Protein AF-A0A7I7UBP9-F1 (afdb_monomer_lite)

Secondary structure (DSSP, 8-state):
------HHHHHHHHHHHHHHHHHHHHHHH-TTTHHHHHHHHHHHHHHHHHHHHHHHTT-HHHHHHHHHHHHHHHHHHHHHH-HHHHHHHHHHHHTHHHHHHHT--GGGHHHHHHHHHHHHHHHHHHHHHHHHHHHHH--

pLDDT: mean 82.81, std 10.29, range [43.97, 93.31]

Organism: Mycolicibacterium pulveris (NCBI:txid36813)

Sequence (139 aa):
MNQSLDLADLAVLVIYVLAVARVTLLVNTDRISDPLRLWVAHRAILAQKAADEHAEAGRETVAQQVERRAMRWDLLSYLLGCPWCVGLWLALGSGIVPVRLIGWSWWVVIPLGLACSYVVGLLSRLTEDENAEIVASEG

Radius of gyration: 20.37 Å; chains: 1; bounding box: 46×43×56 Å

Foldseek 3Di:
DDDDPDPVLVVLLVVVLVVLLVVLCCQQVPPVNVVVLVVLVVVLVVLVVVLVVCVVVVVVVVSVVSVVVSVVSVVVSCCRNPSLNSSLVSQLVCVVPSCVVVVHDNVVSNVSSVVSSVVSNVVVVVVVVVVVVVVVVVD

InterPro domains:
  IPR010773 Mycobacterium phage PG1, Gp7 [PF07098] (17-99)

Structure (mmCIF, N/CA/C/O backbone):
data_AF-A0A7I7UBP9-F1
#
_entry.id   AF-A0A7I7UBP9-F1
#
loop_
_atom_site.group_PDB
_atom_site.id
_atom_site.type_symbol
_atom_site.label_atom_id
_atom_site.label_alt_id
_atom_site.label_comp_id
_atom_site.label_asym_id
_atom_site.label_entity_id
_atom_site.label_seq_id
_atom_site.pdbx_PDB_ins_code
_atom_site.Cartn_x
_atom_site.Cartn_y
_atom_site.Cartn_z
_atom_site.occupancy
_atom_site.B_iso_or_equiv
_atom_site.auth_seq_id
_atom_site.auth_comp_id
_atom_site.auth_asym_id
_atom_site.auth_atom_id
_atom_site.pdbx_PDB_model_num
ATOM 1 N N . MET A 1 1 ? 27.444 -7.768 -12.224 1.00 43.97 1 MET A N 1
ATOM 2 C CA . MET A 1 1 ? 26.475 -7.382 -13.272 1.00 43.97 1 MET A CA 1
ATOM 3 C C . MET A 1 1 ? 26.297 -5.876 -13.192 1.00 43.97 1 MET 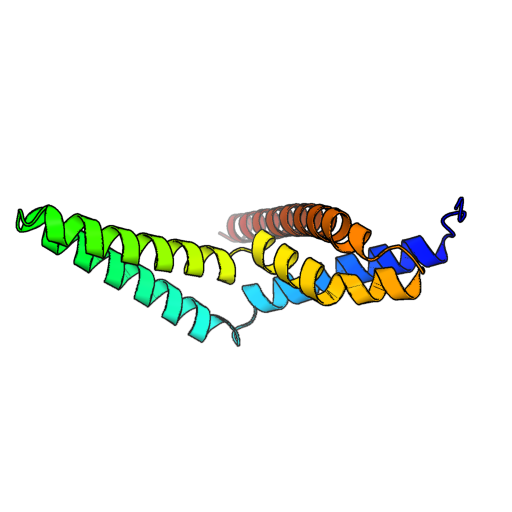A C 1
ATOM 5 O O . MET A 1 1 ? 25.501 -5.424 -12.385 1.00 43.97 1 MET A O 1
ATOM 9 N N . ASN A 1 2 ? 27.080 -5.112 -13.955 1.00 47.94 2 ASN A N 1
ATOM 10 C CA . ASN A 1 2 ? 26.851 -3.675 -14.114 1.00 47.94 2 ASN A CA 1
ATOM 11 C C . ASN A 1 2 ? 26.023 -3.499 -15.385 1.00 47.94 2 ASN A C 1
ATOM 13 O O . ASN A 1 2 ? 26.587 -3.423 -16.472 1.00 47.94 2 ASN A O 1
ATOM 17 N N . GLN A 1 3 ? 24.699 -3.527 -15.253 1.00 63.72 3 GLN A N 1
ATOM 18 C CA . GLN A 1 3 ? 23.834 -2.961 -16.283 1.00 63.72 3 GLN A CA 1
ATOM 19 C C . GLN A 1 3 ? 23.803 -1.453 -16.044 1.00 63.72 3 GLN A C 1
ATOM 21 O O . GLN A 1 3 ? 23.533 -1.010 -14.927 1.00 63.72 3 GLN A O 1
ATOM 26 N N . SER A 1 4 ? 24.161 -0.675 -17.062 1.00 70.00 4 SER A N 1
ATOM 27 C CA . SER A 1 4 ? 23.870 0.753 -17.082 1.00 70.00 4 SER A CA 1
ATOM 28 C C . SER A 1 4 ? 22.354 0.915 -17.008 1.00 70.00 4 SER A C 1
ATOM 30 O O . SER A 1 4 ? 21.635 0.300 -17.786 1.00 70.00 4 SER A O 1
ATOM 32 N N . LEU A 1 5 ? 21.882 1.678 -16.023 1.00 76.25 5 LEU A N 1
ATOM 33 C CA . LEU A 1 5 ? 20.487 2.095 -15.940 1.00 76.25 5 LEU A CA 1
ATOM 34 C C . LEU A 1 5 ? 20.222 3.042 -17.108 1.00 76.25 5 LEU A C 1
ATOM 36 O O . LEU A 1 5 ? 20.685 4.185 -17.091 1.00 76.25 5 LEU A O 1
ATOM 40 N N . ASP A 1 6 ? 19.505 2.556 -18.113 1.00 87.12 6 ASP A N 1
ATOM 41 C CA . ASP A 1 6 ? 19.132 3.373 -19.257 1.00 87.12 6 ASP A CA 1
ATOM 42 C C . ASP A 1 6 ? 17.893 4.216 -18.917 1.00 87.12 6 ASP A C 1
ATOM 44 O O . ASP A 1 6 ? 17.107 3.902 -18.017 1.00 87.12 6 ASP A O 1
ATOM 48 N N . LEU A 1 7 ? 17.677 5.305 -19.663 1.00 88.62 7 LEU A N 1
ATOM 49 C CA . LEU A 1 7 ? 16.512 6.182 -19.479 1.00 88.62 7 LEU A CA 1
ATOM 50 C C . LEU A 1 7 ? 15.181 5.409 -19.568 1.00 88.62 7 LEU A C 1
ATOM 52 O O . LEU A 1 7 ? 14.212 5.762 -18.896 1.00 88.62 7 LEU A O 1
ATOM 56 N N . ALA A 1 8 ? 15.146 4.344 -20.373 1.00 88.69 8 ALA A N 1
ATOM 57 C CA . ALA A 1 8 ? 13.987 3.473 -20.523 1.00 88.69 8 ALA A CA 1
ATOM 58 C C . ALA A 1 8 ? 13.624 2.746 -19.216 1.00 88.69 8 ALA A C 1
ATOM 60 O O . ALA A 1 8 ? 12.451 2.719 -18.846 1.00 88.69 8 ALA A O 1
ATOM 61 N N . ASP A 1 9 ? 14.611 2.228 -18.481 1.00 90.25 9 ASP A N 1
ATOM 62 C CA . ASP A 1 9 ? 14.382 1.521 -17.215 1.00 90.25 9 ASP A CA 1
ATOM 63 C C . ASP A 1 9 ? 13.813 2.469 -16.158 1.00 90.25 9 ASP A C 1
ATOM 65 O O . ASP A 1 9 ? 12.862 2.142 -15.442 1.00 90.25 9 ASP A O 1
ATOM 69 N N . LEU A 1 10 ? 14.354 3.689 -16.104 1.00 88.94 10 LEU A N 1
ATOM 70 C CA . LEU A 1 10 ? 13.860 4.730 -15.211 1.00 88.94 10 LEU A CA 1
ATOM 71 C C . LEU A 1 10 ? 12.426 5.139 -15.569 1.00 88.94 10 LEU A C 1
ATOM 73 O O . LEU A 1 10 ? 11.591 5.276 -14.675 1.00 88.94 10 LEU A O 1
ATOM 77 N N . ALA A 1 11 ? 12.108 5.268 -16.860 1.00 90.31 11 ALA A N 1
ATOM 78 C CA . ALA A 1 11 ? 10.748 5.548 -17.311 1.00 90.31 11 ALA A CA 1
ATOM 79 C C . ALA A 1 11 ? 9.765 4.437 -16.897 1.00 90.31 11 ALA A C 1
ATOM 81 O O . ALA A 1 11 ? 8.679 4.743 -16.404 1.00 90.31 11 ALA A O 1
ATOM 82 N N . VAL A 1 12 ? 10.153 3.161 -17.018 1.00 91.12 12 VAL A N 1
ATOM 83 C CA . VAL A 1 12 ? 9.337 2.018 -16.566 1.00 91.12 12 VAL A CA 1
ATOM 84 C C . VAL A 1 12 ? 9.063 2.099 -15.065 1.00 91.12 12 VAL A C 1
ATOM 86 O O . VAL A 1 12 ? 7.912 1.952 -14.653 1.00 91.12 12 VAL A O 1
ATOM 89 N N . LEU A 1 13 ? 10.083 2.368 -14.244 1.00 90.12 13 LEU A N 1
ATOM 90 C CA . LEU A 1 13 ? 9.922 2.482 -12.792 1.00 90.12 13 LEU A CA 1
ATOM 91 C C . LEU A 1 13 ? 9.029 3.664 -12.398 1.00 90.12 13 LEU A C 1
ATOM 93 O O . LEU A 1 13 ? 8.161 3.509 -11.541 1.00 90.12 13 LEU A O 1
ATOM 97 N N . VAL A 1 14 ? 9.190 4.825 -13.039 1.00 91.31 14 VAL A N 1
ATOM 98 C CA . VAL A 1 14 ? 8.357 6.007 -12.767 1.00 91.31 14 VAL A CA 1
ATOM 99 C C . VAL A 1 14 ? 6.900 5.750 -13.147 1.00 91.31 14 VAL A C 1
ATOM 101 O O . VAL A 1 14 ? 6.010 5.975 -12.328 1.00 91.31 14 VAL A O 1
ATOM 104 N N . ILE A 1 15 ? 6.643 5.232 -14.352 1.00 93.31 15 ILE A N 1
ATOM 105 C CA . ILE A 1 15 ? 5.285 4.889 -14.801 1.00 93.31 15 ILE A CA 1
ATOM 106 C C . ILE A 1 15 ? 4.663 3.858 -13.860 1.00 93.31 15 ILE A C 1
ATOM 108 O O . ILE A 1 15 ? 3.500 3.989 -13.484 1.00 93.31 15 ILE A O 1
ATOM 112 N N . TYR A 1 16 ? 5.441 2.861 -13.440 1.00 92.94 16 TYR A N 1
ATOM 113 C CA . TYR A 1 16 ? 4.997 1.855 -12.488 1.00 92.94 16 TYR A CA 1
ATOM 114 C C . TYR A 1 16 ? 4.588 2.469 -11.142 1.00 92.94 16 TYR A C 1
ATOM 116 O O . TYR A 1 16 ? 3.486 2.204 -10.666 1.00 92.94 16 TYR A O 1
ATOM 124 N N . VAL A 1 17 ? 5.423 3.327 -10.546 1.00 90.06 17 VAL A N 1
ATOM 125 C CA . VAL A 1 17 ? 5.104 3.994 -9.271 1.00 90.06 17 VAL A CA 1
ATOM 126 C C . VAL A 1 17 ? 3.858 4.872 -9.406 1.00 90.06 17 VAL A C 1
ATOM 128 O O . VAL A 1 17 ? 2.988 4.829 -8.538 1.00 90.06 17 VAL A O 1
ATOM 131 N N . LEU A 1 18 ? 3.718 5.615 -10.509 1.00 90.44 18 LEU A N 1
ATOM 132 C CA . LEU A 1 18 ? 2.524 6.423 -10.781 1.00 90.44 18 LEU A CA 1
ATOM 133 C C . LEU A 1 18 ? 1.266 5.562 -10.948 1.00 90.44 18 LEU A C 1
ATOM 135 O O . LEU A 1 18 ? 0.200 5.926 -10.448 1.00 90.44 18 LEU A O 1
ATOM 139 N N . ALA A 1 19 ? 1.381 4.409 -11.607 1.00 91.00 19 ALA A N 1
ATOM 140 C CA . ALA A 1 19 ? 0.285 3.458 -11.734 1.00 91.00 19 ALA A CA 1
ATOM 141 C C . ALA A 1 19 ? -0.130 2.909 -10.362 1.00 91.00 19 ALA A C 1
ATOM 143 O O . ALA A 1 19 ? -1.316 2.926 -10.036 1.00 91.00 19 ALA A O 1
ATOM 144 N N . VAL A 1 20 ? 0.826 2.501 -9.519 1.00 90.75 20 VAL A N 1
ATOM 145 C CA . VAL A 1 20 ? 0.542 2.040 -8.150 1.00 90.75 20 VAL A CA 1
ATOM 146 C C . VAL A 1 20 ? -0.091 3.152 -7.317 1.00 90.75 20 VAL A C 1
ATOM 148 O O . VAL A 1 20 ? -1.076 2.896 -6.627 1.00 90.75 20 VAL A O 1
ATOM 151 N N . ALA A 1 21 ? 0.405 4.389 -7.407 1.00 87.69 21 ALA A N 1
ATOM 152 C CA . ALA A 1 21 ? -0.188 5.537 -6.725 1.00 87.69 21 ALA A CA 1
ATOM 153 C C . ALA A 1 21 ? -1.648 5.747 -7.149 1.00 87.69 21 ALA A C 1
ATOM 155 O O . ALA A 1 21 ? -2.524 5.931 -6.304 1.00 87.69 21 ALA A O 1
ATOM 156 N N . ARG A 1 22 ? -1.938 5.642 -8.451 1.00 86.75 22 ARG A N 1
ATOM 157 C CA . ARG A 1 22 ? -3.302 5.772 -8.970 1.00 86.75 22 ARG A CA 1
ATOM 158 C C . ARG A 1 22 ? -4.225 4.652 -8.530 1.00 86.75 22 ARG A C 1
ATOM 16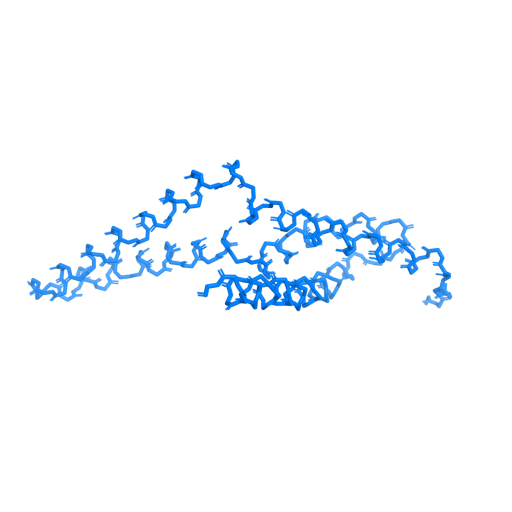0 O O . ARG A 1 22 ? -5.346 4.944 -8.127 1.00 86.75 22 ARG A O 1
ATOM 167 N N . VAL A 1 23 ? -3.771 3.404 -8.568 1.00 87.50 23 VAL A N 1
ATOM 168 C CA . VAL A 1 23 ? -4.566 2.272 -8.075 1.00 87.50 23 VAL A CA 1
ATOM 169 C C . VAL A 1 23 ? -4.779 2.387 -6.567 1.00 87.50 23 VAL A C 1
ATOM 171 O O . VAL A 1 23 ? -5.874 2.123 -6.091 1.00 87.50 23 VAL A O 1
ATOM 174 N N . THR A 1 24 ? -3.778 2.844 -5.815 1.00 87.25 24 THR A N 1
ATOM 175 C CA . THR A 1 24 ? -3.909 3.078 -4.371 1.00 87.25 24 THR A CA 1
ATOM 176 C C . THR A 1 24 ? -4.966 4.132 -4.077 1.00 87.25 24 THR A C 1
ATOM 178 O O . THR A 1 24 ? -5.828 3.903 -3.233 1.00 87.25 24 THR A O 1
ATOM 181 N N . LEU A 1 25 ? -4.927 5.267 -4.781 1.00 81.06 25 LEU A N 1
ATOM 182 C CA . LEU A 1 25 ? -5.961 6.291 -4.666 1.00 81.06 25 LEU A CA 1
ATOM 183 C C . LEU A 1 25 ? -7.321 5.705 -5.022 1.00 81.06 25 LEU A C 1
ATOM 185 O O . LEU A 1 25 ? -8.223 5.825 -4.212 1.00 81.06 25 LEU A O 1
ATOM 189 N N . LEU A 1 26 ? -7.444 4.990 -6.145 1.00 82.88 26 LEU A N 1
ATOM 190 C CA . LEU A 1 26 ? -8.694 4.340 -6.539 1.00 82.88 26 LEU A CA 1
ATOM 191 C C . LEU A 1 26 ? -9.215 3.420 -5.428 1.00 82.88 26 LEU A C 1
ATOM 193 O O . LEU A 1 26 ? -10.347 3.555 -5.006 1.00 82.88 26 LEU A O 1
ATOM 197 N N . VAL A 1 27 ? -8.393 2.543 -4.858 1.00 81.25 27 VAL A N 1
ATOM 198 C CA . VAL A 1 27 ? -8.840 1.647 -3.779 1.00 81.25 27 VAL A CA 1
ATOM 199 C C . VAL A 1 27 ? -9.339 2.418 -2.549 1.00 81.25 27 VAL A C 1
ATOM 201 O O . VAL A 1 27 ? -10.298 1.979 -1.919 1.00 81.25 27 VAL A O 1
ATOM 204 N N . ASN A 1 28 ? -8.718 3.553 -2.213 1.00 77.88 28 ASN A N 1
ATOM 205 C CA . ASN A 1 28 ? -9.047 4.324 -1.013 1.00 77.88 28 ASN A CA 1
ATOM 206 C C . ASN A 1 28 ? -10.148 5.380 -1.221 1.00 77.88 28 ASN A C 1
ATOM 208 O O . ASN A 1 28 ? -10.827 5.734 -0.257 1.00 77.88 28 ASN A O 1
ATOM 212 N N . THR A 1 29 ? -10.334 5.899 -2.435 1.00 74.62 29 THR A N 1
ATOM 213 C CA . THR A 1 29 ? -11.321 6.949 -2.742 1.00 74.62 29 THR A CA 1
ATOM 214 C C . THR A 1 29 ? -12.519 6.446 -3.542 1.00 74.62 29 THR A C 1
ATOM 216 O O . THR A 1 29 ? -13.543 7.127 -3.575 1.00 74.62 29 THR A O 1
ATOM 219 N N . ASP A 1 30 ? -12.435 5.273 -4.174 1.00 71.31 30 ASP A N 1
ATOM 220 C CA . ASP A 1 30 ? -13.522 4.726 -4.983 1.00 71.31 30 ASP A CA 1
ATOM 221 C C . ASP A 1 30 ? -14.623 4.101 -4.118 1.00 71.31 30 ASP A C 1
ATOM 223 O O . ASP A 1 30 ? -14.382 3.324 -3.186 1.00 71.31 30 ASP A O 1
ATOM 227 N N . ARG A 1 31 ? -15.870 4.382 -4.503 1.00 61.09 31 ARG A N 1
ATOM 228 C CA . ARG A 1 31 ? -17.079 3.897 -3.826 1.00 61.09 31 ARG A CA 1
ATOM 229 C C . ARG A 1 31 ? -17.244 2.385 -3.890 1.00 61.09 31 ARG A C 1
ATOM 231 O O . ARG A 1 31 ? -18.046 1.824 -3.149 1.00 61.09 31 ARG A O 1
ATOM 238 N N . ILE A 1 32 ? -16.514 1.713 -4.776 1.00 68.06 32 ILE A N 1
ATOM 239 C CA . ILE A 1 32 ? -16.559 0.254 -4.907 1.00 68.06 32 ILE A CA 1
ATOM 240 C C . ILE A 1 32 ? -15.979 -0.423 -3.655 1.00 68.06 32 ILE A C 1
ATOM 242 O O . ILE A 1 32 ? -16.517 -1.432 -3.196 1.00 68.06 32 ILE A O 1
ATOM 246 N N . SER A 1 33 ? -14.926 0.149 -3.067 1.00 69.81 33 SER A N 1
ATOM 247 C CA . SER A 1 33 ? -14.289 -0.377 -1.851 1.00 69.81 33 SER A CA 1
ATOM 248 C C . SER A 1 33 ? -14.970 0.104 -0.566 1.00 69.81 33 SER A C 1
ATOM 250 O O . SER A 1 33 ? -14.809 -0.527 0.482 1.00 69.81 33 SER A O 1
ATOM 252 N N . ASP A 1 34 ? -15.757 1.183 -0.629 1.00 75.00 34 ASP A N 1
ATOM 253 C CA . ASP A 1 34 ? -16.487 1.750 0.513 1.00 75.00 34 ASP A CA 1
ATOM 254 C C . ASP A 1 34 ? -17.333 0.744 1.303 1.00 75.00 34 ASP A C 1
ATOM 256 O O . ASP A 1 34 ? -17.178 0.697 2.525 1.00 75.00 34 ASP A O 1
ATOM 260 N N . PRO A 1 35 ? -18.204 -0.087 0.693 1.00 77.50 35 PRO A N 1
ATOM 261 C CA . PRO A 1 35 ? -19.025 -1.020 1.461 1.00 77.50 35 PRO A CA 1
ATOM 262 C C . PRO A 1 35 ? -18.172 -2.035 2.227 1.00 77.50 35 PRO A C 1
ATOM 264 O O . PRO A 1 35 ? -18.492 -2.373 3.366 1.00 77.50 35 PRO A O 1
ATOM 267 N N . LEU A 1 36 ? -17.060 -2.486 1.639 1.00 78.38 36 LEU A N 1
ATOM 268 C CA . LEU A 1 36 ? -16.134 -3.396 2.302 1.00 78.38 36 LEU A CA 1
ATOM 269 C C . LEU A 1 36 ? -15.403 -2.692 3.453 1.00 78.38 36 LEU A C 1
ATOM 271 O O . LEU A 1 36 ? -15.332 -3.233 4.556 1.00 78.38 36 LEU A O 1
ATOM 275 N N . ARG A 1 37 ? -14.913 -1.469 3.221 1.00 78.00 37 ARG A N 1
ATOM 276 C CA . ARG A 1 37 ? -14.228 -0.656 4.233 1.00 78.00 37 ARG A CA 1
ATOM 277 C C . ARG A 1 37 ? -15.134 -0.357 5.424 1.00 78.00 37 ARG A C 1
ATOM 279 O O . ARG A 1 37 ? -14.734 -0.570 6.565 1.00 78.00 37 ARG A O 1
ATOM 286 N N . LEU A 1 38 ? -16.367 0.071 5.165 1.00 84.06 38 LEU A N 1
ATOM 287 C CA . LEU A 1 38 ? -17.363 0.357 6.196 1.00 84.06 38 LEU A CA 1
ATOM 288 C C . LEU A 1 38 ? -17.774 -0.908 6.951 1.00 84.06 38 LEU A C 1
ATOM 290 O O . LEU A 1 38 ? -17.935 -0.861 8.168 1.00 84.06 38 LEU A O 1
ATOM 294 N N . TRP A 1 39 ? -17.889 -2.051 6.269 1.00 85.44 39 TRP A N 1
ATOM 295 C CA . TRP A 1 39 ? -18.173 -3.326 6.926 1.00 85.44 39 TRP A CA 1
ATOM 296 C C . TRP A 1 39 ? -17.056 -3.738 7.894 1.00 85.44 39 TRP A C 1
ATOM 298 O O . TRP A 1 39 ? -17.341 -4.130 9.029 1.00 85.44 39 TRP A O 1
ATOM 308 N N . VAL A 1 40 ? -15.788 -3.605 7.485 1.00 85.00 40 VAL A N 1
ATOM 309 C CA . VAL A 1 40 ? -14.628 -3.883 8.348 1.00 85.00 40 VAL A CA 1
ATOM 310 C C . VAL A 1 40 ? 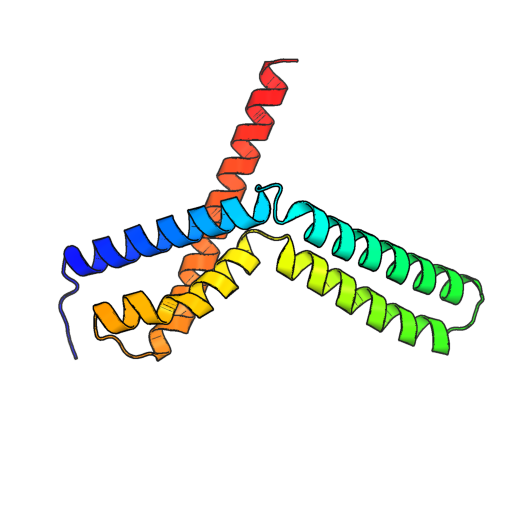-14.554 -2.893 9.514 1.00 85.00 40 VAL A C 1
ATOM 312 O O . VAL A 1 40 ? -14.382 -3.323 10.654 1.00 85.00 40 VAL A O 1
ATOM 315 N N . ALA A 1 41 ? -14.739 -1.595 9.261 1.00 84.38 41 ALA A N 1
ATOM 316 C CA . ALA A 1 41 ? -14.733 -0.567 10.302 1.00 84.38 41 ALA A CA 1
ATOM 317 C C . ALA A 1 41 ? -15.852 -0.797 11.331 1.00 84.38 41 ALA A C 1
ATOM 319 O O . ALA A 1 41 ? -15.620 -0.763 12.538 1.00 84.38 41 ALA A O 1
ATOM 320 N N . HIS A 1 42 ? -17.058 -1.132 10.866 1.00 86.94 42 HIS A N 1
ATOM 321 C CA . HIS A 1 42 ? -18.175 -1.471 11.742 1.00 86.94 42 HIS A CA 1
ATOM 322 C C . HIS A 1 42 ? -17.874 -2.715 12.589 1.00 86.94 42 HIS A C 1
ATOM 324 O O . HIS A 1 42 ? -18.135 -2.732 13.791 1.00 86.94 42 HIS A O 1
ATOM 330 N N . ARG A 1 43 ? -17.259 -3.744 11.993 1.00 87.88 43 ARG A N 1
ATOM 331 C CA . ARG A 1 43 ? -16.786 -4.945 12.701 1.00 87.88 43 ARG A CA 1
ATOM 332 C C . ARG A 1 43 ? -15.749 -4.630 13.778 1.00 87.88 43 ARG A C 1
ATOM 334 O O . ARG A 1 43 ? -15.824 -5.234 14.846 1.00 87.88 43 ARG A O 1
ATOM 341 N N . ALA A 1 44 ? -14.819 -3.713 13.516 1.00 86.12 44 ALA A N 1
ATOM 342 C CA . ALA A 1 44 ? -13.821 -3.282 14.492 1.00 86.12 44 ALA A CA 1
ATOM 343 C C . ALA A 1 44 ? -14.480 -2.577 15.690 1.00 86.12 44 ALA A C 1
ATOM 345 O O . ALA A 1 44 ? -14.251 -2.980 16.829 1.00 86.12 44 ALA A O 1
ATOM 346 N N . ILE A 1 45 ? -15.396 -1.635 15.434 1.00 86.75 45 ILE A N 1
ATOM 347 C CA . ILE A 1 45 ? -16.147 -0.918 16.480 1.00 86.75 45 ILE A CA 1
ATOM 348 C C . ILE A 1 45 ? -16.965 -1.888 17.344 1.00 86.75 45 ILE A C 1
ATOM 350 O O . ILE A 1 45 ? -16.951 -1.794 18.569 1.00 86.75 45 ILE A O 1
ATOM 354 N N . LEU A 1 46 ? -17.673 -2.841 16.726 1.00 89.12 46 LEU A N 1
ATOM 355 C CA . LEU A 1 46 ? -18.447 -3.845 17.464 1.00 89.12 46 LEU A CA 1
ATOM 356 C C . LEU A 1 46 ? -17.553 -4.755 18.317 1.00 89.12 46 LEU A C 1
ATOM 358 O O . LEU A 1 46 ? -17.925 -5.105 19.434 1.00 89.12 46 LEU A O 1
ATOM 362 N N . ALA A 1 47 ? -16.383 -5.144 17.802 1.00 86.00 47 ALA A N 1
ATOM 363 C CA . ALA A 1 47 ? -15.437 -5.970 18.544 1.00 86.00 47 ALA A CA 1
ATOM 364 C C . ALA A 1 47 ? -14.837 -5.224 19.744 1.00 86.00 47 ALA A C 1
ATOM 366 O O . ALA A 1 47 ? -14.628 -5.842 20.785 1.00 86.00 47 ALA A O 1
ATOM 367 N N . GLN A 1 48 ? -14.596 -3.917 19.609 1.00 85.38 48 GLN A N 1
ATOM 368 C CA . GLN A 1 48 ? -14.104 -3.072 20.694 1.00 85.38 48 GLN A CA 1
ATOM 369 C C . GLN A 1 48 ? -15.161 -2.888 21.787 1.00 85.38 48 GLN A C 1
ATOM 371 O O . GLN A 1 48 ? -14.881 -3.185 22.942 1.00 85.38 48 GLN A O 1
ATOM 376 N N . LYS A 1 49 ? -16.409 -2.563 21.418 1.00 88.94 49 LYS A N 1
ATOM 377 C CA . LYS A 1 49 ? -17.523 -2.474 22.381 1.00 88.94 49 LYS A CA 1
ATOM 378 C C . LYS A 1 49 ? -17.712 -3.759 23.186 1.00 88.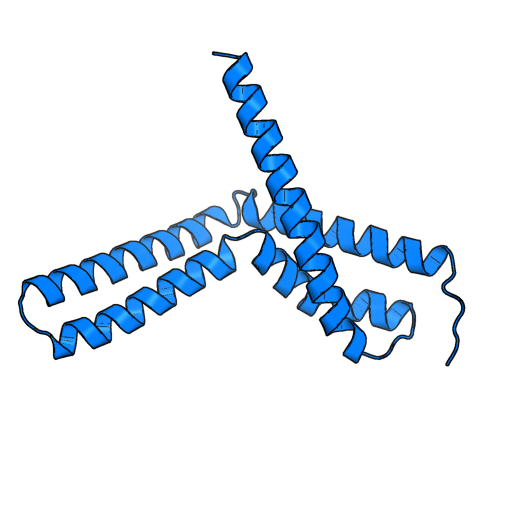94 49 LYS A C 1
ATOM 380 O O . LYS A 1 49 ? -17.882 -3.707 24.396 1.00 88.94 49 LYS A O 1
ATOM 385 N N . ALA A 1 50 ? -17.629 -4.917 22.529 1.00 86.56 50 ALA A N 1
ATOM 386 C CA . ALA A 1 50 ? -17.722 -6.201 23.218 1.00 86.56 50 ALA A CA 1
ATOM 387 C C . ALA A 1 50 ? -16.557 -6.437 24.201 1.00 86.56 50 ALA A C 1
ATOM 389 O O . ALA A 1 50 ? -16.737 -7.118 25.208 1.00 86.56 50 ALA A O 1
ATOM 390 N N . ALA A 1 51 ? -15.359 -5.907 23.924 1.00 84.00 51 ALA A N 1
ATOM 391 C CA . ALA A 1 51 ? -14.234 -5.980 24.856 1.00 84.00 51 ALA A CA 1
ATOM 392 C C . ALA A 1 51 ? -14.482 -5.096 26.089 1.00 84.00 51 ALA A C 1
ATOM 394 O O . ALA A 1 51 ? -14.311 -5.569 27.214 1.00 84.00 51 ALA A O 1
ATOM 395 N N . ASP A 1 52 ? -14.953 -3.866 25.868 1.00 86.50 52 ASP A N 1
ATOM 396 C CA . ASP A 1 52 ? -15.249 -2.890 26.920 1.00 86.50 52 ASP A CA 1
ATOM 397 C C . ASP A 1 52 ? -16.350 -3.406 27.867 1.00 86.50 52 ASP A C 1
ATOM 399 O O . ASP A 1 52 ? -16.169 -3.417 29.084 1.00 86.50 52 ASP A O 1
ATOM 403 N N . GLU A 1 53 ? -17.437 -3.969 27.323 1.00 89.12 53 GLU A N 1
ATOM 404 C CA . GLU A 1 53 ? -18.530 -4.572 28.108 1.00 89.12 53 GLU A CA 1
ATOM 405 C C . GLU A 1 53 ? -18.041 -5.693 29.048 1.00 89.12 53 GLU A C 1
ATOM 407 O O . GLU A 1 53 ? -18.509 -5.833 30.181 1.00 89.12 53 GLU A O 1
ATOM 412 N N . HIS A 1 54 ? -17.086 -6.517 28.604 1.00 83.69 54 HIS A N 1
ATOM 413 C CA . HIS A 1 54 ? -16.532 -7.597 29.427 1.00 83.69 54 HIS A CA 1
ATOM 414 C C . HIS A 1 54 ? -15.532 -7.108 30.476 1.00 83.69 54 HIS A C 1
ATOM 416 O O . HIS A 1 54 ? -15.435 -7.727 31.544 1.00 83.69 54 HIS A O 1
ATOM 422 N N . ALA A 1 55 ? -14.814 -6.021 30.188 1.00 85.06 55 ALA A N 1
ATOM 423 C CA . ALA A 1 55 ? -13.951 -5.355 31.152 1.00 85.06 55 ALA A CA 1
ATOM 424 C C . ALA A 1 55 ? -14.784 -4.736 32.287 1.00 85.06 55 ALA A C 1
ATOM 426 O O . ALA A 1 55 ? -14.495 -4.975 33.459 1.00 85.06 55 ALA A O 1
ATOM 427 N N . GLU A 1 56 ? -15.878 -4.046 31.951 1.00 88.31 56 GLU A N 1
ATOM 428 C CA . GLU A 1 56 ? -16.813 -3.465 32.924 1.00 88.31 56 GLU A CA 1
ATOM 429 C C . GLU A 1 56 ? -17.526 -4.530 33.771 1.00 88.31 56 GLU A C 1
ATOM 431 O O . GLU A 1 56 ? -17.739 -4.343 34.968 1.00 88.31 56 GLU A O 1
ATOM 436 N N . ALA A 1 57 ? -17.834 -5.693 33.188 1.00 89.88 57 ALA A N 1
ATOM 437 C CA . ALA A 1 57 ? -18.426 -6.824 33.904 1.00 89.88 57 ALA A CA 1
ATOM 438 C C . ALA A 1 57 ? -17.452 -7.552 34.863 1.00 89.88 57 ALA A C 1
ATOM 440 O O . ALA A 1 57 ? -17.833 -8.569 35.453 1.00 89.88 57 ALA A O 1
ATOM 441 N N . GLY A 1 58 ? -16.199 -7.093 34.994 1.00 85.81 58 GLY A N 1
ATOM 442 C CA . GLY A 1 58 ? -15.194 -7.663 35.899 1.00 85.81 58 GLY A CA 1
ATOM 443 C C . GLY A 1 58 ? -14.702 -9.061 35.505 1.00 85.81 58 GLY A C 1
ATOM 444 O O . GLY A 1 58 ? -14.157 -9.788 36.334 1.00 85.81 58 GLY A O 1
ATOM 445 N N . ARG A 1 59 ? -14.908 -9.484 34.248 1.00 84.88 59 ARG A N 1
ATOM 446 C CA . ARG A 1 59 ? -14.489 -10.805 33.741 1.00 84.88 59 ARG A CA 1
ATOM 447 C C . ARG A 1 59 ? -13.150 -10.708 33.019 1.00 84.88 59 ARG A C 1
ATOM 449 O O . ARG A 1 59 ? -13.072 -10.914 31.808 1.00 84.88 59 ARG A O 1
ATOM 456 N N . GLU A 1 60 ? -12.094 -10.433 33.777 1.00 82.88 60 GLU A N 1
ATOM 457 C CA . GLU A 1 60 ? -10.756 -10.103 33.260 1.00 82.88 60 GLU A CA 1
ATOM 458 C C . GLU A 1 60 ? -10.211 -11.112 32.229 1.00 82.88 60 GLU A C 1
ATOM 460 O O . GLU A 1 60 ? -9.689 -10.723 31.185 1.00 82.88 60 GLU A O 1
ATOM 465 N N . THR A 1 61 ? -10.377 -12.418 32.464 1.00 83.25 61 THR A N 1
ATOM 466 C CA . THR A 1 61 ? -9.862 -13.465 31.559 1.00 83.25 61 THR A CA 1
ATOM 467 C C . THR A 1 61 ? -10.583 -13.508 30.212 1.00 83.25 61 THR A C 1
ATOM 469 O O . THR A 1 61 ? -9.965 -13.801 29.187 1.00 83.25 61 THR A O 1
ATOM 472 N N . VAL A 1 62 ? -11.882 -13.204 30.196 1.00 83.56 62 VAL A N 1
ATOM 473 C CA . VAL A 1 62 ? -12.692 -13.138 28.972 1.00 83.56 62 VAL A CA 1
ATOM 474 C C . VAL A 1 62 ? -12.423 -11.823 28.243 1.00 83.56 62 VAL A C 1
ATOM 476 O O . VAL A 1 62 ? -12.254 -11.833 27.024 1.00 83.56 62 VAL A O 1
ATOM 479 N N . ALA A 1 63 ? -12.294 -10.718 28.984 1.00 80.62 63 ALA A N 1
ATOM 480 C CA . ALA A 1 63 ? -11.970 -9.404 28.435 1.00 80.62 63 ALA A CA 1
ATOM 481 C C . ALA A 1 63 ? -10.667 -9.445 27.615 1.00 80.62 63 ALA A C 1
ATOM 483 O O . ALA A 1 63 ? -10.673 -9.073 26.443 1.00 80.62 63 ALA A O 1
ATOM 484 N N . GLN A 1 64 ? -9.595 -10.045 28.152 1.00 85.75 64 GLN A N 1
ATOM 485 C CA . GLN A 1 64 ? -8.311 -10.186 27.445 1.00 85.75 64 GLN A CA 1
ATOM 486 C C . GLN A 1 64 ? -8.406 -10.982 26.129 1.00 85.75 64 GLN A C 1
ATOM 488 O O . GLN A 1 64 ? -7.670 -10.720 25.174 1.00 85.75 64 GLN A O 1
ATOM 493 N N . GLN A 1 65 ? -9.283 -11.989 26.048 1.00 88.06 65 GLN A N 1
ATOM 494 C CA . GLN A 1 65 ? -9.461 -12.775 24.820 1.00 88.06 65 GLN A CA 1
ATOM 495 C C . GLN A 1 65 ? -10.199 -11.979 23.740 1.00 88.06 65 GLN A C 1
ATOM 497 O O . GLN A 1 65 ? -9.838 -12.050 22.560 1.00 88.06 65 GLN A O 1
ATOM 502 N N . VAL A 1 66 ? -11.222 -11.223 24.139 1.00 86.38 66 VAL A N 1
ATOM 503 C CA . VAL A 1 66 ? -12.021 -10.398 23.226 1.00 86.38 66 VAL A CA 1
ATOM 504 C C . VAL A 1 66 ? -11.220 -9.186 22.752 1.00 86.38 66 VAL A C 1
ATOM 506 O O . VAL A 1 66 ? -11.237 -8.885 21.559 1.00 86.38 66 VAL A O 1
ATOM 509 N N . GLU A 1 67 ? -10.404 -8.591 23.620 1.00 85.81 67 GLU A N 1
ATOM 510 C CA . GLU A 1 67 ? -9.484 -7.500 23.286 1.00 85.81 67 GLU A CA 1
ATOM 511 C C . GLU A 1 67 ? -8.493 -7.899 22.178 1.00 85.81 67 GLU A C 1
ATOM 513 O O . GLU A 1 67 ? -8.349 -7.200 21.175 1.00 85.81 67 GLU A O 1
ATOM 518 N N . ARG A 1 68 ? -7.877 -9.090 22.264 1.00 87.88 68 ARG A N 1
ATOM 519 C CA . ARG A 1 68 ? -7.001 -9.613 21.191 1.00 87.88 68 ARG A CA 1
ATOM 520 C C . ARG A 1 68 ? -7.726 -9.745 19.856 1.00 87.88 68 ARG A C 1
ATOM 522 O O . ARG A 1 68 ? -7.119 -9.582 18.797 1.00 87.88 68 ARG A O 1
ATOM 529 N N . ARG A 1 69 ? -9.016 -10.085 19.879 1.00 85.38 69 ARG A N 1
ATOM 530 C CA . ARG A 1 69 ? -9.832 -10.164 18.664 1.00 85.38 69 ARG A CA 1
ATOM 531 C C . ARG A 1 69 ? -10.147 -8.770 18.125 1.00 85.38 69 ARG A C 1
ATOM 533 O O . ARG A 1 69 ? -10.101 -8.604 16.909 1.00 85.38 69 ARG A O 1
ATOM 540 N N . ALA A 1 70 ? -10.419 -7.801 18.997 1.00 86.06 70 ALA A N 1
ATOM 541 C CA . ALA A 1 70 ? -10.630 -6.405 18.627 1.00 86.06 70 ALA A CA 1
ATOM 542 C C . ALA A 1 70 ? -9.383 -5.813 17.948 1.00 86.06 70 ALA A C 1
ATOM 544 O O . ALA A 1 70 ? -9.491 -5.333 16.823 1.00 86.06 70 ALA A O 1
ATOM 545 N N . MET A 1 71 ? -8.192 -5.999 18.531 1.00 86.50 71 MET A N 1
ATOM 546 C CA . MET A 1 71 ? -6.914 -5.560 17.942 1.00 86.50 71 MET A CA 1
ATOM 547 C C . MET A 1 71 ? -6.686 -6.097 16.519 1.00 86.50 71 MET A C 1
ATOM 549 O O . MET A 1 71 ? -6.142 -5.410 15.660 1.00 86.50 71 MET A O 1
ATOM 553 N N . ARG A 1 72 ? -7.099 -7.339 16.234 1.00 89.31 72 ARG A N 1
ATOM 554 C CA . ARG A 1 72 ? -6.954 -7.928 14.890 1.00 89.31 72 ARG A CA 1
ATOM 555 C C . ARG A 1 72 ? -7.868 -7.266 13.864 1.00 89.31 72 ARG A C 1
ATOM 557 O O . ARG A 1 72 ? -7.467 -7.131 12.711 1.00 89.31 72 ARG A O 1
ATOM 564 N N . TRP A 1 73 ? -9.087 -6.903 14.261 1.00 86.81 73 TRP A N 1
ATOM 565 C CA . TRP A 1 73 ? -10.013 -6.182 13.387 1.00 86.81 73 TRP A CA 1
ATOM 566 C C . TRP A 1 73 ? -9.573 -4.741 13.169 1.00 86.81 73 TRP A C 1
ATOM 568 O O . TRP A 1 73 ? -9.664 -4.261 12.043 1.00 86.81 73 TRP A O 1
ATOM 578 N N . ASP A 1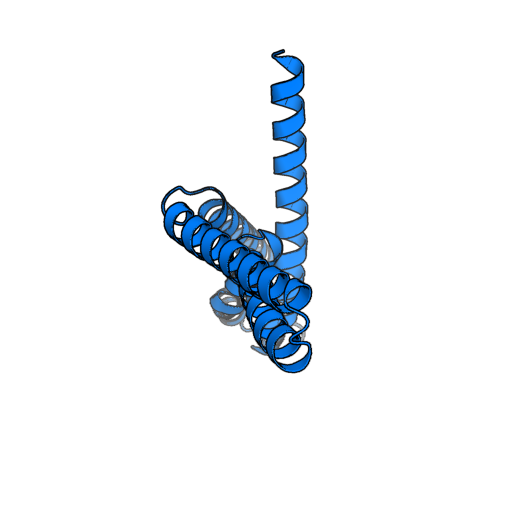 74 ? -9.037 -4.105 14.206 1.00 85.50 74 ASP A N 1
ATOM 579 C CA . ASP A 1 74 ? -8.428 -2.782 14.118 1.00 85.50 74 ASP A CA 1
ATOM 580 C C . ASP A 1 74 ? -7.261 -2.783 13.117 1.00 85.50 74 ASP A C 1
ATOM 582 O O . ASP A 1 74 ? -7.296 -2.061 12.120 1.00 85.50 74 ASP A O 1
ATOM 586 N N . LEU A 1 75 ? -6.314 -3.718 13.262 1.00 87.12 75 LEU A N 1
ATOM 587 C CA . LEU A 1 75 ? -5.206 -3.893 12.317 1.00 87.12 75 LEU A CA 1
ATOM 588 C C . LEU A 1 75 ? -5.687 -4.139 10.878 1.00 87.12 75 LEU A C 1
ATOM 590 O O . LEU A 1 75 ? -5.120 -3.583 9.939 1.00 87.12 75 LEU A O 1
ATOM 594 N N . LEU A 1 76 ? -6.718 -4.970 10.688 1.00 86.56 76 LEU A N 1
ATOM 595 C CA . LEU A 1 76 ? -7.284 -5.241 9.363 1.00 86.56 76 LEU A CA 1
ATOM 596 C C . LEU A 1 76 ? -7.916 -3.982 8.754 1.00 86.56 76 LEU A C 1
ATOM 598 O O . LEU A 1 76 ? -7.776 -3.747 7.554 1.00 86.56 76 LEU A O 1
ATOM 602 N N . SER A 1 77 ? -8.595 -3.178 9.576 1.00 84.06 77 SER A N 1
ATOM 603 C CA . SER A 1 77 ? -9.195 -1.915 9.149 1.00 84.06 77 SER A CA 1
ATOM 604 C C . SER A 1 77 ? -8.128 -0.930 8.675 1.00 84.06 77 SER A C 1
ATOM 606 O O . SER A 1 77 ? -8.266 -0.369 7.588 1.00 84.06 77 SER A O 1
ATOM 608 N N . TYR A 1 78 ? -7.013 -0.832 9.409 1.00 81.81 78 TYR A N 1
ATOM 609 C CA . TYR A 1 78 ? -5.854 -0.062 8.982 1.00 81.81 78 TYR A CA 1
ATOM 610 C C . TYR A 1 78 ? -5.299 -0.612 7.673 1.00 81.81 78 TYR A C 1
ATOM 612 O O . TYR A 1 78 ? -5.242 0.139 6.711 1.00 81.81 78 TYR A O 1
ATOM 620 N N . LEU A 1 79 ? -4.981 -1.909 7.586 1.00 84.50 79 LEU A N 1
ATOM 621 C CA . LEU A 1 79 ? -4.355 -2.530 6.409 1.00 84.50 79 LEU A CA 1
ATOM 622 C C . LEU A 1 79 ? -5.122 -2.296 5.095 1.00 84.50 79 LEU A C 1
ATOM 624 O O . LEU A 1 79 ? -4.502 -2.225 4.035 1.00 84.50 79 LEU A O 1
ATOM 628 N N . LEU A 1 80 ? -6.452 -2.203 5.173 1.00 81.50 80 LEU A N 1
ATOM 629 C CA . LEU A 1 80 ? -7.350 -2.036 4.028 1.00 81.50 80 LEU A CA 1
ATOM 630 C C . LEU A 1 80 ? -7.742 -0.579 3.744 1.00 81.50 80 LEU A C 1
ATOM 632 O O . LEU A 1 80 ? -8.176 -0.292 2.633 1.00 81.50 80 LEU A O 1
ATOM 636 N N . GLY A 1 81 ? -7.638 0.321 4.726 1.00 76.69 81 GLY A N 1
ATOM 637 C CA . GLY A 1 81 ? -8.073 1.719 4.600 1.00 76.69 81 GLY A CA 1
ATOM 638 C C . GLY A 1 81 ? -6.941 2.741 4.509 1.00 76.69 81 GLY A C 1
ATOM 639 O O . GLY A 1 81 ? -7.196 3.920 4.291 1.00 76.69 81 GLY A O 1
ATOM 640 N N . CYS A 1 82 ? -5.700 2.315 4.718 1.00 82.75 82 CYS A N 1
ATOM 641 C CA . CYS A 1 82 ? -4.548 3.197 4.738 1.00 82.75 82 CYS A CA 1
ATOM 642 C C . CYS A 1 82 ? -3.885 3.298 3.336 1.00 82.75 82 CYS A C 1
ATOM 644 O O . CYS A 1 82 ? -3.525 2.276 2.738 1.00 82.75 82 CYS A O 1
ATOM 646 N N . PRO A 1 83 ? -3.601 4.500 2.806 1.00 82.00 83 PRO A N 1
ATOM 647 C CA . PRO A 1 83 ? -2.998 4.632 1.475 1.00 82.00 83 PRO A CA 1
ATOM 648 C C . PRO A 1 83 ? -1.589 4.016 1.395 1.00 82.00 83 PRO A C 1
ATOM 650 O O . PRO A 1 83 ? -1.283 3.257 0.478 1.00 82.00 83 PRO A O 1
ATOM 653 N N . TRP A 1 84 ? -0.744 4.232 2.403 1.00 83.75 84 TRP A N 1
ATOM 654 C CA . TRP A 1 84 ? 0.604 3.647 2.485 1.00 83.75 84 TRP A CA 1
ATOM 655 C C . TRP A 1 84 ? 0.658 2.103 2.485 1.00 83.75 84 TRP A C 1
ATOM 657 O O . TRP A 1 84 ? 1.521 1.539 1.805 1.00 83.75 84 TRP A O 1
ATOM 667 N N . CYS A 1 85 ? -0.237 1.399 3.200 1.00 86.12 85 CYS A N 1
ATOM 668 C CA . CYS A 1 85 ? -0.211 -0.063 3.263 1.00 86.12 85 CYS A CA 1
ATOM 669 C C . CYS A 1 85 ? -0.831 -0.659 2.001 1.00 86.12 85 CYS A C 1
ATOM 671 O O . CYS A 1 85 ? -0.258 -1.594 1.452 1.00 86.12 85 CYS A O 1
ATOM 673 N N . VAL A 1 86 ? -1.926 -0.092 1.483 1.00 86.50 86 VAL A N 1
ATOM 674 C CA . VAL A 1 86 ? -2.474 -0.507 0.183 1.00 86.50 86 VAL A CA 1
ATOM 675 C C . VAL A 1 86 ? -1.409 -0.362 -0.911 1.00 86.50 86 VAL A C 1
ATOM 677 O O . VAL A 1 86 ? -1.162 -1.317 -1.647 1.00 86.50 86 VAL A O 1
ATOM 680 N N . GLY A 1 87 ? -0.693 0.768 -0.946 1.00 86.88 87 GLY A N 1
ATOM 681 C CA . GLY A 1 87 ? 0.431 0.979 -1.861 1.00 86.88 87 GLY A CA 1
ATOM 682 C C . GLY A 1 87 ? 1.561 -0.038 -1.686 1.00 86.88 87 GLY A C 1
ATOM 683 O O . GLY A 1 87 ? 2.107 -0.512 -2.679 1.00 86.88 87 GLY A O 1
ATOM 684 N N . LEU A 1 88 ? 1.880 -0.438 -0.449 1.00 89.31 88 LEU A N 1
ATOM 685 C CA . LEU A 1 88 ? 2.886 -1.467 -0.168 1.00 89.31 88 LEU A CA 1
ATOM 686 C C . LEU A 1 88 ? 2.479 -2.843 -0.710 1.00 89.31 88 LEU A C 1
ATOM 688 O O . LEU A 1 88 ? 3.262 -3.466 -1.424 1.00 89.31 88 LEU A O 1
ATOM 692 N N . TRP A 1 89 ? 1.277 -3.332 -0.390 1.00 90.50 89 TRP A N 1
ATOM 693 C CA . TRP A 1 89 ? 0.838 -4.658 -0.842 1.00 90.50 89 TRP A CA 1
ATOM 694 C C . TRP A 1 89 ? 0.648 -4.705 -2.356 1.00 90.50 89 TRP A C 1
ATOM 696 O O . TRP A 1 89 ? 1.040 -5.691 -2.979 1.00 90.50 89 TRP A O 1
ATOM 706 N N . LEU A 1 90 ? 0.125 -3.630 -2.959 1.00 89.94 90 LEU A N 1
ATOM 707 C CA . LEU A 1 90 ? 0.074 -3.493 -4.413 1.00 89.94 90 LEU A CA 1
ATOM 708 C C . LEU A 1 90 ? 1.483 -3.546 -5.000 1.00 89.94 90 LEU A C 1
ATOM 710 O O . LEU A 1 90 ? 1.743 -4.374 -5.866 1.00 89.94 90 LEU A O 1
ATOM 714 N N . ALA A 1 91 ? 2.417 -2.746 -4.479 1.00 90.75 91 ALA A N 1
ATOM 715 C CA . ALA A 1 91 ? 3.777 -2.700 -4.997 1.00 90.75 91 ALA A CA 1
ATOM 716 C C . ALA A 1 91 ? 4.530 -4.031 -4.840 1.00 90.75 91 ALA A C 1
ATOM 718 O O . ALA A 1 91 ? 5.297 -4.396 -5.727 1.00 90.75 91 ALA A O 1
ATOM 719 N N . LEU A 1 92 ? 4.308 -4.770 -3.750 1.00 91.38 92 LEU A N 1
ATOM 720 C CA . LEU A 1 92 ? 4.881 -6.104 -3.551 1.00 91.38 92 LEU A CA 1
ATOM 721 C C . LEU A 1 92 ? 4.233 -7.150 -4.469 1.00 91.38 92 LEU A C 1
ATOM 723 O O . LEU A 1 92 ? 4.936 -7.996 -5.018 1.00 91.38 92 LEU A O 1
ATOM 727 N N . GLY A 1 93 ? 2.914 -7.080 -4.671 1.00 92.00 93 GLY A N 1
ATOM 728 C CA . GLY A 1 93 ? 2.173 -7.998 -5.536 1.00 92.00 93 GLY A CA 1
ATOM 729 C C . GLY A 1 93 ? 2.476 -7.803 -7.024 1.00 92.00 93 GLY A C 1
ATOM 730 O O . GLY A 1 93 ? 2.665 -8.780 -7.747 1.00 92.00 93 GLY A O 1
ATOM 731 N N . SER A 1 94 ? 2.574 -6.552 -7.486 1.00 92.25 94 SER A N 1
ATOM 732 C CA . SER A 1 94 ? 2.845 -6.224 -8.892 1.00 92.25 94 SER A CA 1
ATOM 733 C C . SER A 1 94 ? 4.316 -5.958 -9.209 1.00 92.25 94 SER A C 1
ATOM 735 O O . SER A 1 94 ? 4.682 -5.936 -10.382 1.00 92.25 94 SER A O 1
ATOM 737 N N . GLY A 1 95 ? 5.184 -5.801 -8.203 1.00 89.50 95 GLY A N 1
ATOM 738 C CA . GLY A 1 95 ? 6.589 -5.406 -8.383 1.00 89.50 95 GLY A CA 1
ATOM 739 C C . GLY A 1 95 ? 7.424 -6.416 -9.159 1.00 89.50 95 GLY A C 1
ATOM 740 O O . GLY A 1 95 ? 8.457 -6.065 -9.726 1.00 89.50 95 GLY A O 1
ATOM 741 N N . ILE A 1 96 ? 6.949 -7.659 -9.266 1.00 91.25 96 ILE A N 1
ATOM 742 C CA . ILE A 1 96 ? 7.567 -8.670 -10.122 1.00 91.25 96 ILE A CA 1
ATOM 743 C C . ILE A 1 96 ? 7.556 -8.266 -11.603 1.00 91.25 96 ILE A C 1
ATOM 745 O O . ILE A 1 96 ? 8.473 -8.633 -12.331 1.00 91.25 96 ILE A O 1
ATOM 749 N N . VAL A 1 97 ? 6.563 -7.489 -12.050 1.00 91.94 97 VAL A N 1
ATOM 750 C CA . VAL A 1 97 ? 6.421 -7.063 -13.449 1.00 91.94 97 VAL A CA 1
ATOM 751 C C . VAL A 1 97 ? 7.592 -6.173 -13.886 1.00 91.94 97 VAL A C 1
ATOM 753 O O . VAL A 1 97 ? 8.327 -6.599 -14.779 1.00 91.94 97 VAL A O 1
ATOM 756 N N . PRO A 1 98 ? 7.851 -4.999 -13.269 1.00 89.94 98 PRO A N 1
ATOM 757 C CA . PRO A 1 98 ? 8.984 -4.162 -13.665 1.00 89.94 98 PRO A CA 1
ATOM 758 C C . PRO A 1 98 ? 10.327 -4.868 -13.447 1.00 89.94 98 PRO A C 1
ATOM 760 O O . PRO A 1 98 ? 11.210 -4.771 -14.293 1.00 89.94 98 PRO A O 1
ATOM 763 N N . VAL A 1 99 ? 10.471 -5.654 -12.372 1.00 90.56 99 VAL A N 1
ATOM 764 C CA . VAL A 1 99 ? 11.709 -6.403 -12.095 1.00 90.56 99 VAL A CA 1
ATOM 765 C C . VAL A 1 99 ? 12.020 -7.414 -13.202 1.00 90.56 99 VAL A C 1
ATOM 767 O O . VAL A 1 99 ? 13.174 -7.536 -13.610 1.00 90.56 99 VAL A O 1
ATOM 770 N N . ARG A 1 100 ? 11.008 -8.111 -13.735 1.00 90.50 100 ARG A N 1
ATOM 771 C CA . ARG A 1 100 ? 11.190 -9.047 -14.855 1.00 90.50 100 ARG A CA 1
ATOM 772 C C . ARG A 1 100 ? 11.431 -8.345 -16.187 1.00 90.50 100 ARG A C 1
ATOM 774 O O . ARG A 1 100 ? 12.203 -8.874 -16.977 1.00 90.50 100 ARG A O 1
ATOM 781 N N . LEU A 1 101 ? 10.813 -7.186 -16.422 1.00 89.38 101 LEU A N 1
ATOM 782 C CA . LEU A 1 101 ? 11.031 -6.399 -17.642 1.00 89.38 101 LEU A CA 1
ATOM 783 C C . LEU A 1 101 ? 12.464 -5.856 -17.733 1.00 89.38 101 LEU A C 1
ATOM 785 O O . LEU A 1 101 ? 13.059 -5.913 -18.801 1.00 89.38 101 LEU A O 1
ATOM 789 N N . ILE A 1 102 ? 13.026 -5.397 -16.612 1.00 88.75 102 ILE A N 1
ATOM 790 C CA . ILE A 1 102 ? 14.396 -4.857 -16.537 1.00 88.75 102 ILE A CA 1
ATOM 791 C C . ILE A 1 102 ? 15.443 -5.993 -16.434 1.00 88.75 102 ILE A C 1
ATOM 793 O O . ILE A 1 102 ? 16.636 -5.801 -16.657 1.00 88.75 102 ILE A O 1
ATOM 797 N N . GLY A 1 103 ? 15.012 -7.221 -16.122 1.00 87.12 103 GLY A N 1
ATOM 798 C CA . GLY A 1 103 ? 15.904 -8.375 -15.956 1.00 87.12 103 GLY A CA 1
ATOM 799 C C . GLY A 1 103 ? 16.627 -8.406 -14.605 1.00 87.12 103 GLY A C 1
ATOM 800 O O . GLY A 1 103 ? 17.660 -9.060 -14.459 1.00 87.12 103 GLY A O 1
ATOM 801 N N . TRP A 1 104 ? 16.092 -7.709 -13.603 1.00 88.69 104 TRP A N 1
ATOM 802 C CA . TRP A 1 104 ? 16.639 -7.676 -12.252 1.00 88.69 104 TRP A CA 1
ATOM 803 C C . TRP A 1 104 ? 16.308 -8.937 -11.451 1.00 88.69 104 TRP A C 1
ATOM 805 O O . TRP A 1 104 ? 15.381 -9.697 -11.743 1.00 88.69 104 TRP A O 1
ATOM 815 N N . SER A 1 105 ? 17.078 -9.151 -10.384 1.00 90.50 105 SER A N 1
ATOM 816 C CA . SER A 1 105 ? 16.805 -10.227 -9.436 1.00 90.50 105 SER A CA 1
ATOM 817 C C . SER A 1 105 ? 15.489 -9.982 -8.699 1.00 90.50 105 SER A C 1
ATOM 819 O O . SER A 1 105 ? 15.189 -8.859 -8.295 1.00 90.50 105 SER A O 1
ATOM 821 N N . TRP A 1 106 ? 14.723 -11.048 -8.461 1.00 89.88 106 TRP A N 1
ATOM 822 C CA . TRP A 1 106 ? 13.426 -10.973 -7.779 1.00 89.88 106 TRP A CA 1
ATOM 823 C C . TRP A 1 106 ? 13.522 -10.387 -6.360 1.00 89.88 106 TRP A C 1
ATOM 825 O O . TRP A 1 106 ? 12.556 -9.809 -5.872 1.00 89.88 106 TRP A O 1
ATOM 835 N N . TRP A 1 107 ? 14.696 -10.456 -5.723 1.00 90.19 107 TRP A N 1
ATOM 836 C CA . TRP A 1 107 ? 14.956 -9.834 -4.422 1.00 90.19 107 TRP A CA 1
ATOM 837 C C . TRP A 1 107 ? 14.757 -8.313 -4.421 1.00 90.19 107 TRP A C 1
ATOM 839 O O . TRP A 1 107 ? 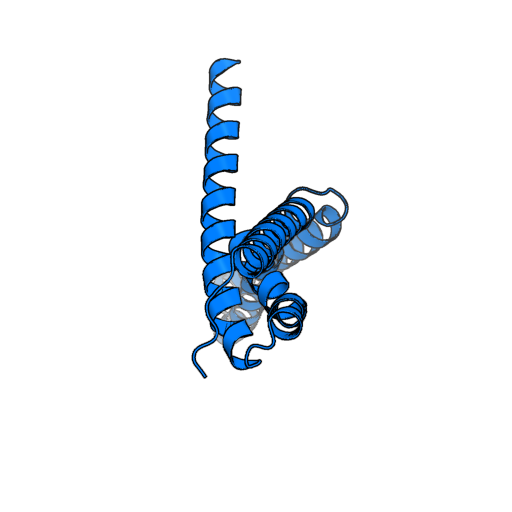14.466 -7.748 -3.371 1.00 90.19 107 TRP A O 1
ATOM 849 N N . VAL A 1 108 ? 14.861 -7.649 -5.581 1.00 90.38 108 VAL A N 1
ATOM 850 C CA . VAL A 1 108 ? 14.670 -6.193 -5.707 1.00 90.38 108 VAL A CA 1
ATOM 851 C C . VAL A 1 108 ? 13.202 -5.782 -5.535 1.00 90.38 108 VAL A C 1
ATOM 853 O O . VAL A 1 108 ? 12.924 -4.626 -5.231 1.00 90.38 108 VAL A O 1
ATOM 856 N N . VAL A 1 109 ? 12.252 -6.721 -5.622 1.00 90.88 109 VAL A N 1
ATOM 857 C CA . VAL A 1 109 ? 10.827 -6.443 -5.371 1.00 90.88 109 VAL A CA 1
ATOM 858 C C . VAL A 1 109 ? 10.603 -5.879 -3.965 1.00 90.88 109 VAL A C 1
ATOM 860 O O . VAL A 1 109 ? 9.794 -4.972 -3.798 1.00 90.88 109 VAL A O 1
ATOM 863 N N . ILE A 1 110 ? 11.343 -6.364 -2.963 1.00 92.19 110 ILE A N 1
ATOM 864 C CA . ILE A 1 110 ? 11.206 -5.910 -1.571 1.00 92.19 110 ILE A CA 1
ATOM 865 C C . ILE A 1 110 ? 11.613 -4.432 -1.414 1.00 92.19 110 ILE A C 1
ATOM 867 O O . ILE A 1 110 ? 10.764 -3.635 -1.009 1.00 92.19 110 ILE A O 1
ATOM 871 N N . PRO A 1 111 ? 12.856 -4.012 -1.738 1.00 91.38 111 PRO A N 1
ATOM 872 C CA . PRO A 1 111 ? 13.243 -2.608 -1.633 1.00 91.38 111 PRO A CA 1
ATOM 873 C C . PRO A 1 111 ? 12.448 -1.706 -2.585 1.00 91.38 111 PRO A C 1
ATOM 875 O O . PRO A 1 111 ? 12.128 -0.582 -2.206 1.00 91.38 111 PRO A O 1
ATOM 878 N N . LEU A 1 112 ? 12.060 -2.191 -3.773 1.00 89.69 112 LEU A N 1
ATOM 879 C CA . LEU A 1 112 ? 11.179 -1.451 -4.682 1.00 89.69 112 LEU A CA 1
ATOM 880 C C . LEU A 1 112 ? 9.801 -1.206 -4.052 1.00 89.69 112 LEU A C 1
ATOM 882 O O . LEU A 1 112 ? 9.285 -0.093 -4.120 1.00 89.69 112 LEU A O 1
ATOM 886 N N . GLY A 1 113 ? 9.221 -2.223 -3.413 1.00 90.38 113 GLY A N 1
ATOM 887 C CA . GLY A 1 113 ? 7.943 -2.120 -2.715 1.00 90.38 113 GLY A CA 1
ATOM 888 C C . GLY A 1 113 ? 7.987 -1.117 -1.565 1.00 90.38 113 GLY A C 1
ATOM 889 O O . GLY A 1 113 ? 7.093 -0.281 -1.448 1.00 90.38 113 GLY A O 1
ATOM 890 N N . LEU A 1 114 ? 9.057 -1.139 -0.765 1.00 90.56 114 LEU A N 1
ATOM 891 C CA . LEU A 1 114 ? 9.267 -0.181 0.326 1.00 90.56 114 LEU A CA 1
ATOM 892 C C . LEU A 1 114 ? 9.438 1.256 -0.188 1.00 90.56 114 LEU A C 1
ATOM 894 O O . LEU A 1 114 ? 8.802 2.171 0.333 1.00 90.56 114 LEU A O 1
ATOM 898 N N . ALA A 1 115 ? 10.242 1.457 -1.237 1.00 90.44 115 ALA A N 1
ATOM 899 C CA . ALA A 1 115 ? 10.420 2.770 -1.856 1.00 90.44 115 ALA A CA 1
ATOM 900 C C . ALA A 1 115 ? 9.105 3.298 -2.453 1.00 90.44 115 ALA A C 1
ATOM 902 O O . ALA A 1 115 ? 8.737 4.451 -2.235 1.00 90.44 115 ALA A O 1
ATOM 903 N N . CYS A 1 116 ? 8.358 2.439 -3.151 1.00 88.62 116 CYS A N 1
ATOM 904 C CA . CYS A 1 116 ? 7.057 2.785 -3.713 1.00 88.62 116 CYS A CA 1
ATOM 905 C C . CYS A 1 116 ? 6.042 3.139 -2.616 1.00 88.62 116 CYS A C 1
ATOM 907 O O . CYS A 1 116 ? 5.345 4.141 -2.740 1.00 88.62 116 CYS A O 1
ATOM 909 N N . SER A 1 117 ? 5.986 2.371 -1.522 1.00 89.19 117 SER A N 1
ATOM 910 C CA . SER A 1 117 ? 5.118 2.659 -0.370 1.00 89.19 117 SER A CA 1
ATOM 911 C C . SER A 1 117 ? 5.421 4.024 0.257 1.00 89.19 117 SER A C 1
ATOM 913 O O . SER A 1 117 ? 4.492 4.770 0.562 1.00 89.19 117 SER A O 1
ATOM 915 N N . TYR A 1 118 ? 6.702 4.395 0.372 1.00 87.50 118 TYR A N 1
ATOM 916 C CA . TYR A 1 118 ? 7.105 5.719 0.853 1.00 87.50 118 TYR A CA 1
ATOM 917 C C . TYR A 1 118 ? 6.623 6.845 -0.072 1.00 87.50 118 TYR A C 1
ATOM 919 O O . TYR A 1 118 ? 6.023 7.810 0.398 1.00 87.50 118 TYR A O 1
ATOM 927 N N . VAL A 1 119 ? 6.823 6.705 -1.388 1.00 88.19 119 VAL A N 1
ATOM 928 C CA . VAL A 1 119 ? 6.388 7.710 -2.376 1.00 88.19 119 VAL A CA 1
ATOM 929 C C . VAL A 1 119 ? 4.867 7.860 -2.381 1.00 88.19 119 VAL A C 1
ATOM 931 O O . VAL A 1 119 ? 4.361 8.978 -2.357 1.00 88.19 119 VAL A O 1
ATOM 934 N N . VAL A 1 120 ? 4.129 6.750 -2.364 1.00 86.62 120 VAL A N 1
ATOM 935 C CA . VAL A 1 120 ? 2.661 6.762 -2.312 1.00 86.62 120 VAL A CA 1
ATOM 936 C C . VAL A 1 120 ? 2.159 7.381 -1.007 1.00 86.62 120 VAL A C 1
ATOM 938 O O . VAL A 1 120 ? 1.231 8.185 -1.033 1.00 86.62 120 VAL A O 1
ATOM 941 N N . GLY A 1 121 ? 2.798 7.070 0.124 1.00 85.06 121 GLY A N 1
ATOM 942 C CA . GLY A 1 121 ? 2.491 7.689 1.413 1.00 85.06 121 GLY A CA 1
ATOM 943 C C . GLY A 1 121 ? 2.712 9.204 1.406 1.00 85.06 121 GLY A C 1
ATOM 944 O O . GLY A 1 121 ? 1.862 9.948 1.892 1.00 85.06 121 GLY A O 1
ATOM 945 N N . LEU A 1 122 ? 3.808 9.674 0.805 1.00 85.94 122 LEU A N 1
ATOM 946 C CA . LEU A 1 122 ? 4.086 11.103 0.661 1.00 85.94 122 LEU A CA 1
ATOM 947 C C . LEU A 1 122 ? 3.051 11.795 -0.240 1.00 85.94 122 LEU A C 1
ATOM 949 O O . LEU A 1 122 ? 2.512 12.830 0.140 1.00 85.94 122 LEU A O 1
ATOM 953 N N . LEU A 1 123 ? 2.728 11.196 -1.391 1.00 82.81 123 LEU A N 1
ATOM 954 C CA . LEU A 1 123 ? 1.721 11.719 -2.320 1.00 82.81 123 LEU A CA 1
ATOM 955 C C . LEU A 1 123 ? 0.332 11.802 -1.680 1.00 82.81 123 LEU A C 1
ATOM 957 O O . LEU A 1 123 ? -0.358 12.794 -1.882 1.00 82.81 123 LEU A O 1
ATOM 961 N N . SER A 1 124 ? -0.064 10.799 -0.889 1.00 78.75 124 SER A N 1
ATOM 962 C CA . SER A 1 124 ? -1.376 10.805 -0.230 1.00 78.75 124 SER A CA 1
ATOM 963 C C . SER A 1 124 ? -1.546 11.977 0.739 1.00 78.75 124 SER A C 1
ATOM 965 O O . SER A 1 124 ? -2.579 12.637 0.709 1.00 78.75 124 SER A O 1
ATOM 967 N N . ARG A 1 125 ? -0.504 12.301 1.516 1.00 79.69 125 ARG A N 1
ATOM 968 C CA . ARG A 1 125 ? -0.524 13.436 2.450 1.00 79.69 125 ARG A CA 1
ATOM 969 C C . ARG A 1 125 ? -0.653 14.767 1.718 1.00 79.69 125 ARG A C 1
ATOM 971 O O . ARG A 1 125 ? -1.486 15.579 2.087 1.00 79.69 125 ARG A O 1
ATOM 978 N N . LEU A 1 126 ? 0.103 14.943 0.632 1.00 78.56 126 LEU A N 1
ATOM 979 C CA . LEU A 1 126 ? 0.027 16.154 -0.190 1.00 78.56 126 LEU A CA 1
ATOM 980 C C . LEU A 1 126 ? -1.386 16.369 -0.756 1.00 78.56 126 LEU A C 1
ATOM 982 O O . LEU A 1 126 ? -1.897 17.480 -0.717 1.00 78.56 126 LEU A O 1
ATOM 986 N N . THR A 1 127 ? -2.048 15.301 -1.213 1.00 73.12 127 THR A N 1
ATOM 987 C CA . THR A 1 127 ? -3.424 15.400 -1.726 1.00 73.12 127 THR A CA 1
ATOM 988 C C . THR A 1 127 ? -4.482 15.609 -0.638 1.00 73.12 127 THR A C 1
ATOM 990 O O . THR A 1 127 ? -5.563 16.112 -0.931 1.00 73.12 127 THR A O 1
ATOM 993 N N . GLU A 1 128 ? -4.221 15.195 0.604 1.00 71.19 128 GLU A N 1
ATOM 994 C CA . GLU A 1 128 ? -5.119 15.445 1.741 1.00 71.19 128 GLU A CA 1
ATOM 995 C C . GLU A 1 128 ? -5.018 16.905 2.207 1.00 71.19 128 GLU A C 1
ATOM 997 O O . GLU A 1 128 ? -6.051 17.548 2.401 1.00 71.19 128 GLU A O 1
ATOM 1002 N N . ASP A 1 129 ? -3.796 17.441 2.298 1.00 66.88 129 ASP A N 1
ATOM 1003 C CA . ASP A 1 129 ? -3.533 18.822 2.717 1.00 66.88 129 ASP A CA 1
ATOM 1004 C C . ASP A 1 129 ? -4.114 19.846 1.719 1.00 66.88 129 ASP A C 1
ATOM 1006 O O . ASP A 1 129 ? -4.802 20.782 2.130 1.00 66.88 129 ASP A O 1
ATOM 1010 N N . GLU A 1 130 ? -3.936 19.638 0.405 1.00 62.19 130 GLU A N 1
ATOM 1011 C CA . GLU A 1 130 ? -4.504 20.523 -0.632 1.00 62.19 130 GLU A CA 1
ATOM 1012 C C . GLU A 1 130 ? -6.042 20.562 -0.592 1.00 62.19 130 GLU A C 1
ATOM 1014 O O . GLU A 1 130 ? -6.652 21.619 -0.751 1.00 62.19 130 GLU A O 1
ATOM 1019 N N . ASN A 1 131 ? -6.695 19.423 -0.341 1.00 59.59 131 ASN A N 1
ATOM 1020 C CA . ASN A 1 131 ? -8.156 19.371 -0.245 1.00 59.59 131 ASN A CA 1
ATOM 1021 C C . ASN A 1 131 ? -8.685 20.076 1.014 1.00 59.59 131 ASN A C 1
ATOM 1023 O O . ASN A 1 131 ? -9.766 20.664 0.974 1.00 59.59 131 ASN A O 1
ATOM 1027 N N . ALA A 1 132 ? -7.946 20.026 2.127 1.00 60.28 132 ALA A N 1
ATOM 1028 C CA . ALA A 1 132 ? -8.329 20.705 3.362 1.00 60.28 132 ALA A CA 1
ATOM 1029 C C . ALA A 1 132 ? -8.267 22.238 3.225 1.00 60.28 132 ALA A C 1
ATOM 1031 O O . ALA A 1 132 ? -9.127 22.937 3.765 1.00 60.28 132 ALA A O 1
ATOM 1032 N N . GLU A 1 133 ? -7.296 22.761 2.471 1.00 60.00 133 GLU A N 1
ATOM 1033 C CA . GLU A 1 133 ? -7.141 24.202 2.234 1.00 60.00 133 GLU A CA 1
ATOM 1034 C C . GLU A 1 133 ? -8.251 24.778 1.337 1.00 60.00 133 GLU A C 1
ATOM 1036 O O . GLU A 1 133 ? -8.786 25.849 1.629 1.00 60.00 133 GLU A O 1
ATOM 1041 N N . ILE A 1 134 ? -8.676 24.050 0.297 1.00 60.53 134 ILE A N 1
ATOM 1042 C CA . ILE A 1 134 ? -9.741 24.502 -0.618 1.00 60.53 134 ILE A CA 1
ATOM 1043 C C . ILE A 1 134 ? -11.075 24.688 0.127 1.00 60.53 134 ILE A C 1
ATOM 1045 O O . ILE A 1 134 ? -11.742 25.704 -0.055 1.00 60.53 134 ILE A O 1
ATOM 1049 N N . VAL A 1 135 ? -11.438 23.765 1.027 1.00 60.81 135 VAL A N 1
ATOM 1050 C CA . VAL A 1 135 ? -12.689 23.851 1.810 1.00 60.81 135 VAL A CA 1
ATOM 1051 C C . VAL A 1 135 ? -12.673 25.029 2.793 1.00 60.81 135 VAL A C 1
ATOM 1053 O O . VAL A 1 135 ? -13.720 25.610 3.070 1.00 60.81 135 VAL A O 1
ATOM 1056 N N . ALA A 1 136 ? -11.501 25.415 3.305 1.00 61.69 136 ALA A N 1
ATOM 1057 C CA . ALA A 1 136 ? -11.363 26.551 4.215 1.00 61.69 136 ALA A CA 1
ATOM 1058 C C . ALA A 1 136 ? -11.453 27.916 3.507 1.00 61.69 136 ALA A C 1
ATOM 1060 O O . ALA A 1 136 ? -11.789 28.904 4.152 1.00 61.69 136 ALA A O 1
ATOM 1061 N N . SER A 1 137 ? -11.166 27.983 2.202 1.00 56.59 137 SER A N 1
ATOM 1062 C CA . SER A 1 137 ? -11.260 29.222 1.417 1.00 56.59 137 SER A CA 1
ATOM 1063 C C . SER A 1 137 ? -12.672 29.511 0.887 1.00 56.59 137 SER A C 1
ATOM 1065 O O . SER A 1 137 ? -12.918 30.624 0.418 1.00 56.59 137 SER A O 1
ATOM 1067 N N . GLU A 1 138 ? -13.578 28.531 0.916 1.00 55.16 138 GLU A N 1
ATOM 1068 C CA . GLU A 1 138 ? -14.960 28.655 0.423 1.00 55.16 138 GLU A CA 1
ATOM 1069 C C . GLU A 1 138 ? -16.010 28.841 1.541 1.00 55.16 138 GLU A C 1
ATOM 1071 O O . GLU A 1 138 ? -17.205 28.915 1.245 1.00 55.16 138 GLU A O 1
ATOM 1076 N N . GLY A 1 139 ? -15.587 28.927 2.810 1.00 45.31 139 GLY A N 1
ATOM 1077 C CA . GLY A 1 139 ? -16.441 29.198 3.981 1.00 45.31 139 GLY A CA 1
ATOM 1078 C C . GLY A 1 139 ? -16.258 30.599 4.548 1.00 45.31 139 GLY A C 1
ATOM 1079 O O . GLY A 1 139 ? -17.259 31.141 5.070 1.00 45.31 139 GLY A O 1
#